Protein AF-A0A4U9VET8-F1 (afdb_monomer_lite)

Radius of gyration: 15.85 Å; chains: 1; bounding box: 30×25×44 Å

pLDDT: mean 92.82, std 7.05, range [59.25, 97.31]

Foldseek 3Di:
DDPVVVVVVVVCVVPPAAAAEVVVCVVVVVVVVAPPVVRQVVCVVVVGPYHDDDDD

Secondary structure (DSSP, 8-state):
--HHHHHHHHHHHHHPPP-EEGGGGHHHHHTTSS-TTHHHHHHHHTT-S-EEPPP-

Organism: Serratia fonticola (NCBI:txid47917)

Sequence (56 aa):
MDRLQANKILQRVADIPLYLHAYAFHLNMRMEKILPEDLLDIASQQRLKGVKIHRA

Structure (mmCIF, N/CA/C/O backbone):
data_AF-A0A4U9VET8-F1
#
_entry.id   AF-A0A4U9VET8-F1
#
loop_
_atom_site.group_PDB
_atom_site.id
_atom_site.type_symbol
_atom_site.label_atom_id
_atom_site.label_alt_id
_atom_site.label_comp_id
_atom_site.label_asym_id
_atom_site.label_entity_id
_atom_site.label_seq_id
_atom_site.pdbx_PDB_ins_code
_atom_site.Cartn_x
_atom_site.Cartn_y
_atom_site.Cartn_z
_atom_site.occupancy
_atom_site.B_iso_or_equiv
_atom_site.auth_seq_id
_atom_site.auth_comp_id
_atom_site.auth_asym_id
_atom_site.auth_atom_id
_atom_site.pdbx_PDB_model_num
ATOM 1 N N . MET A 1 1 ? -4.424 7.002 32.719 1.00 68.19 1 MET A N 1
ATOM 2 C CA . MET A 1 1 ? -5.184 6.979 31.452 1.00 68.19 1 MET A CA 1
ATOM 3 C C . MET A 1 1 ? -6.409 6.110 31.675 1.00 68.19 1 MET A C 1
ATOM 5 O O . MET A 1 1 ? -6.254 5.007 32.177 1.00 68.19 1 MET A O 1
ATOM 9 N N . ASP A 1 2 ? -7.605 6.635 31.423 1.00 93.06 2 ASP A N 1
ATOM 10 C CA . ASP A 1 2 ? -8.864 5.931 31.703 1.00 93.06 2 ASP A CA 1
ATOM 11 C C . ASP A 1 2 ? -9.094 4.752 30.728 1.00 93.06 2 ASP A C 1
ATOM 13 O O . ASP A 1 2 ? -8.702 4.823 29.559 1.00 93.06 2 ASP A O 1
ATOM 17 N N . ARG A 1 3 ? -9.734 3.666 31.188 1.00 93.31 3 ARG A N 1
ATOM 18 C CA . ARG A 1 3 ? -9.968 2.432 30.408 1.00 93.31 3 ARG A CA 1
ATOM 19 C C . ARG A 1 3 ? -10.840 2.695 29.180 1.00 93.31 3 ARG A C 1
ATOM 21 O O . ARG A 1 3 ? -10.612 2.104 28.126 1.00 93.31 3 ARG A O 1
ATOM 28 N N . LEU A 1 4 ? -11.790 3.627 29.286 1.00 94.81 4 LEU A N 1
ATOM 29 C CA . LEU A 1 4 ? -12.606 4.061 28.151 1.00 94.81 4 LEU A CA 1
ATOM 30 C C . LEU A 1 4 ? -11.750 4.734 27.067 1.00 94.81 4 LEU A C 1
ATOM 32 O O . LEU A 1 4 ? -11.955 4.493 25.879 1.00 94.81 4 LEU A O 1
ATOM 36 N N . GLN A 1 5 ? -10.775 5.554 27.465 1.00 95.44 5 GLN A N 1
ATOM 37 C CA . GLN A 1 5 ? -9.862 6.222 26.533 1.00 95.44 5 GLN A CA 1
ATOM 38 C C . GLN A 1 5 ? -8.911 5.228 25.866 1.00 95.44 5 GLN A C 1
ATOM 40 O O . GLN A 1 5 ? -8.691 5.309 24.659 1.00 95.44 5 GLN A O 1
ATOM 45 N N . ALA A 1 6 ? -8.404 4.251 26.624 1.00 95.56 6 ALA A N 1
ATOM 46 C CA . ALA A 1 6 ? -7.592 3.171 26.072 1.00 95.56 6 ALA A CA 1
ATOM 47 C C . ALA A 1 6 ? -8.358 2.376 24.999 1.00 95.56 6 ALA A C 1
ATOM 49 O O . ALA A 1 6 ? -7.849 2.195 23.894 1.00 95.56 6 ALA A O 1
ATOM 50 N N . ASN A 1 7 ? -9.610 1.993 25.275 1.00 96.06 7 ASN A N 1
ATOM 51 C CA . ASN A 1 7 ? -10.449 1.276 24.311 1.00 96.06 7 ASN A CA 1
ATOM 52 C C . ASN A 1 7 ? -10.715 2.097 23.040 1.00 96.06 7 ASN A C 1
ATOM 54 O O . ASN A 1 7 ? -10.599 1.567 21.937 1.00 96.06 7 ASN A O 1
ATOM 58 N N . LYS A 1 8 ? -11.002 3.400 23.171 1.00 95.44 8 LYS A N 1
ATOM 59 C CA . LYS A 1 8 ? -11.182 4.295 22.014 1.00 95.44 8 LYS A CA 1
ATOM 60 C C . LYS A 1 8 ? -9.933 4.373 21.138 1.00 95.44 8 LYS A C 1
ATOM 62 O O . LYS A 1 8 ? -10.044 4.412 19.917 1.00 95.44 8 LYS A O 1
ATOM 67 N N . ILE A 1 9 ? -8.748 4.412 21.744 1.00 95.44 9 ILE A N 1
ATOM 68 C CA . ILE A 1 9 ? -7.486 4.445 20.997 1.00 95.44 9 ILE A CA 1
ATOM 69 C C . ILE A 1 9 ? -7.263 3.126 20.262 1.00 95.44 9 ILE A C 1
ATOM 71 O O . ILE A 1 9 ? -6.939 3.161 19.080 1.00 95.44 9 ILE A O 1
ATOM 75 N N . LEU A 1 10 ? -7.500 1.983 20.913 1.00 96.12 10 LEU A N 1
ATOM 76 C CA . LEU A 1 10 ? -7.381 0.673 20.268 1.00 96.12 10 LEU A CA 1
ATOM 77 C C . LEU A 1 10 ? -8.319 0.537 19.062 1.00 96.12 10 LEU A C 1
ATOM 79 O O . LEU A 1 10 ? -7.876 0.098 18.006 1.00 96.12 10 LEU A O 1
ATOM 83 N N . GLN A 1 11 ? -9.575 0.979 19.188 1.00 95.38 11 GLN A N 1
ATOM 84 C CA . GLN A 1 11 ? -10.522 0.998 18.066 1.00 95.38 11 GLN A CA 1
ATOM 85 C C . GLN A 1 11 ? -10.013 1.870 16.914 1.00 95.38 11 GLN A C 1
ATOM 87 O O . GLN A 1 11 ? -9.969 1.427 15.773 1.00 95.38 11 GLN A O 1
ATOM 92 N N . ARG A 1 12 ? -9.531 3.084 17.207 1.00 95.19 12 ARG A N 1
ATOM 93 C CA . ARG A 1 12 ? -8.975 3.962 16.167 1.00 95.19 12 ARG A CA 1
ATOM 94 C C . ARG A 1 12 ? -7.763 3.339 15.486 1.00 95.19 12 ARG A C 1
ATOM 96 O O . ARG A 1 12 ? -7.679 3.405 14.272 1.00 95.19 12 ARG A O 1
ATOM 103 N N . VAL A 1 13 ? -6.838 2.740 16.234 1.00 94.12 13 VAL A N 1
ATOM 104 C CA . VAL A 1 13 ? -5.648 2.093 15.657 1.00 94.12 13 VAL A CA 1
ATOM 105 C C . VAL A 1 13 ? -6.031 0.941 14.729 1.00 94.12 13 VAL A C 1
ATOM 107 O O . VAL A 1 13 ? -5.419 0.807 13.675 1.00 94.12 13 VAL A O 1
ATOM 110 N N . ALA A 1 14 ? -7.051 0.157 15.086 1.00 91.44 14 ALA A N 1
ATOM 111 C CA . ALA A 1 14 ? -7.547 -0.927 14.242 1.00 91.44 14 ALA A CA 1
ATOM 112 C C . ALA A 1 14 ? -8.163 -0.423 12.923 1.00 91.44 14 ALA A C 1
ATOM 114 O O . ALA A 1 14 ? -8.009 -1.078 11.894 1.00 91.44 14 ALA A O 1
ATOM 115 N N . ASP A 1 15 ? -8.806 0.748 12.948 1.00 93.00 15 ASP A N 1
ATOM 116 C CA . ASP A 1 15 ? -9.572 1.275 11.813 1.00 93.00 15 ASP A CA 1
ATOM 117 C C . ASP A 1 15 ? -8.828 2.338 10.982 1.00 93.00 15 ASP A C 1
ATOM 119 O O . ASP A 1 15 ? -9.327 2.770 9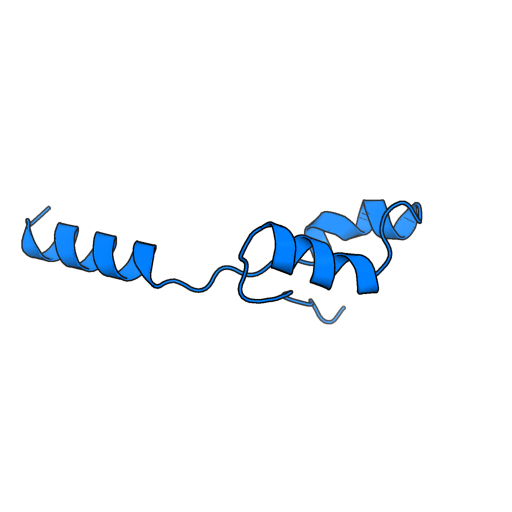.938 1.00 93.00 15 ASP A O 1
ATOM 123 N N . ILE A 1 16 ? -7.651 2.806 11.417 1.00 95.00 16 ILE A N 1
ATOM 124 C CA . ILE A 1 16 ? -6.906 3.846 10.693 1.00 95.00 16 ILE A CA 1
ATOM 125 C C . ILE A 1 16 ? -6.429 3.298 9.336 1.00 95.00 16 ILE A C 1
ATOM 127 O O . ILE A 1 16 ? -5.637 2.353 9.291 1.00 95.00 16 ILE A O 1
ATOM 131 N N . PRO A 1 17 ? -6.827 3.920 8.208 1.00 94.94 17 PRO A N 1
ATOM 132 C CA . PRO A 1 17 ? -6.336 3.519 6.902 1.00 94.94 17 PRO A CA 1
ATOM 133 C C . PRO A 1 17 ? -4.876 3.949 6.745 1.00 94.94 17 PRO A C 1
ATOM 135 O O . PRO A 1 17 ? -4.542 5.135 6.821 1.00 94.94 17 PRO A O 1
ATOM 138 N N . LEU A 1 18 ? -4.007 2.977 6.490 1.00 96.25 18 LEU A N 1
ATOM 139 C CA . LEU A 1 18 ? -2.597 3.212 6.199 1.00 96.25 18 LEU A CA 1
ATOM 140 C C . LEU A 1 18 ? -2.367 3.278 4.689 1.00 96.25 18 LEU A C 1
ATOM 142 O O . LEU A 1 18 ? -3.005 2.560 3.921 1.00 96.25 18 LEU A O 1
ATOM 146 N N . TYR A 1 19 ? -1.443 4.139 4.269 1.00 97.00 19 TYR A N 1
ATOM 147 C CA . TYR A 1 19 ? -1.109 4.371 2.865 1.00 97.00 19 TYR A CA 1
ATOM 148 C C . TYR A 1 19 ? 0.400 4.299 2.664 1.00 97.00 19 TYR A C 1
ATOM 150 O O . TYR A 1 19 ? 1.165 4.791 3.496 1.00 97.00 19 TYR A O 1
ATOM 158 N N . LEU A 1 20 ? 0.822 3.747 1.529 1.00 96.81 20 LEU A N 1
ATOM 159 C CA . LEU A 1 20 ? 2.218 3.728 1.120 1.00 96.81 20 LEU A CA 1
ATOM 160 C C . LEU A 1 20 ? 2.663 5.145 0.761 1.00 96.81 20 LEU A C 1
ATOM 162 O O . LEU A 1 20 ? 2.020 5.819 -0.040 1.00 96.81 20 LEU A O 1
ATOM 166 N N . HIS A 1 21 ? 3.763 5.618 1.332 1.00 95.88 21 HIS A N 1
ATOM 167 C CA . HIS A 1 21 ? 4.256 6.963 1.065 1.00 95.88 21 HIS A CA 1
ATOM 168 C C . HIS A 1 21 ? 5.220 6.954 -0.130 1.00 95.88 21 HIS A C 1
ATOM 170 O O . HIS A 1 21 ? 6.359 6.515 0.011 1.00 95.88 21 HIS A O 1
ATOM 176 N N . ALA A 1 22 ? 4.792 7.461 -1.292 1.00 94.75 22 ALA A N 1
ATOM 177 C CA . ALA A 1 22 ? 5.559 7.353 -2.542 1.00 94.75 22 ALA A CA 1
ATOM 178 C C . ALA A 1 22 ? 6.984 7.937 -2.446 1.00 94.75 22 ALA A C 1
ATOM 180 O O . ALA A 1 22 ? 7.924 7.378 -3.004 1.00 94.75 22 ALA A O 1
ATOM 181 N N . TYR A 1 23 ? 7.177 9.014 -1.675 1.00 93.44 23 TYR A N 1
ATOM 182 C CA . TYR A 1 23 ? 8.489 9.654 -1.514 1.00 93.44 23 TYR A CA 1
ATOM 183 C C . TYR A 1 23 ? 9.533 8.755 -0.825 1.00 93.44 23 TYR A C 1
ATOM 185 O O . TYR A 1 23 ? 10.727 8.9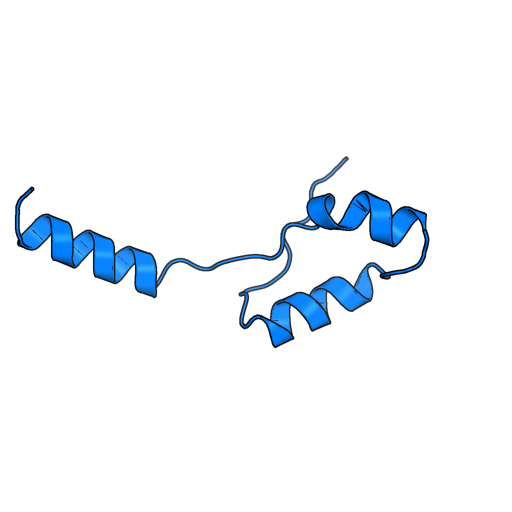16 -1.065 1.00 93.44 23 TYR A O 1
ATOM 193 N N . ALA A 1 24 ? 9.109 7.751 -0.047 1.00 93.62 24 ALA A N 1
ATOM 194 C CA . ALA A 1 24 ? 10.027 6.776 0.547 1.00 93.62 24 ALA A CA 1
ATOM 195 C C . ALA A 1 24 ? 10.744 5.916 -0.513 1.00 93.62 24 ALA A C 1
ATOM 197 O O . ALA A 1 24 ? 11.790 5.340 -0.234 1.00 93.62 24 ALA A O 1
ATOM 198 N N . PHE A 1 25 ? 10.206 5.868 -1.736 1.00 94.38 25 PHE A N 1
ATOM 199 C CA . PHE A 1 25 ? 10.730 5.105 -2.867 1.00 94.38 25 PHE A CA 1
ATOM 200 C C . PHE A 1 25 ? 11.399 5.988 -3.926 1.00 94.38 25 PHE A C 1
ATOM 202 O O . PHE A 1 25 ? 11.813 5.484 -4.967 1.00 94.38 25 PHE A O 1
ATOM 209 N N . HIS A 1 26 ? 11.549 7.292 -3.670 1.00 91.00 26 HIS A N 1
ATOM 210 C CA . HIS A 1 26 ? 12.089 8.242 -4.645 1.00 91.00 26 HIS A CA 1
ATOM 211 C C . HIS A 1 26 ? 13.474 7.828 -5.176 1.00 91.00 26 HIS A C 1
ATOM 213 O O . HIS A 1 26 ? 13.724 7.880 -6.379 1.00 91.00 26 HIS A O 1
ATOM 219 N N . LEU A 1 27 ? 14.372 7.354 -4.301 1.00 92.94 27 LEU A N 1
ATOM 220 C CA . LEU A 1 27 ? 15.688 6.857 -4.725 1.00 92.94 27 LEU A CA 1
ATOM 221 C C . LEU A 1 27 ? 15.603 5.524 -5.483 1.00 92.94 27 LEU A C 1
ATOM 223 O O . LEU A 1 27 ? 16.369 5.322 -6.421 1.00 92.94 27 LEU A O 1
ATOM 227 N N . ASN A 1 28 ? 14.677 4.633 -5.122 1.00 94.94 28 ASN A N 1
ATOM 228 C CA . ASN A 1 28 ? 14.473 3.364 -5.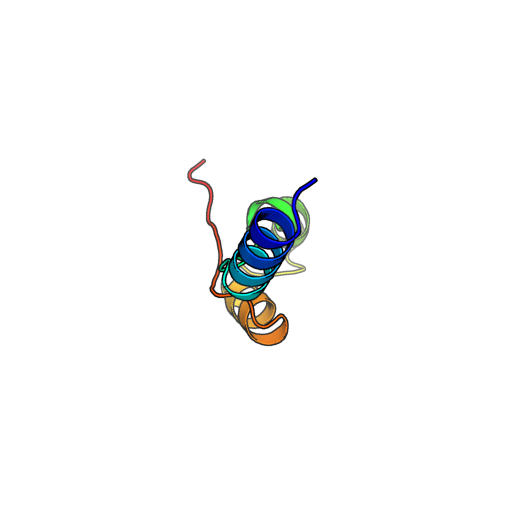825 1.00 94.94 28 ASN A CA 1
ATOM 229 C C . ASN A 1 28 ? 14.001 3.605 -7.262 1.00 94.94 28 ASN A C 1
ATOM 231 O O . ASN A 1 28 ? 14.535 2.981 -8.175 1.00 94.94 28 ASN A O 1
ATOM 235 N N . MET A 1 29 ? 13.074 4.548 -7.452 1.00 93.25 29 MET A N 1
ATOM 236 C CA . MET A 1 29 ? 12.589 4.964 -8.773 1.00 93.25 29 MET A CA 1
ATOM 237 C C . MET A 1 29 ? 13.675 5.642 -9.593 1.00 93.25 29 MET A C 1
ATOM 239 O O . MET A 1 29 ? 13.837 5.333 -10.766 1.00 93.25 29 MET A O 1
ATOM 243 N N . ARG A 1 30 ? 14.479 6.517 -8.974 1.00 92.88 30 ARG A N 1
ATOM 244 C CA . ARG A 1 30 ? 15.609 7.167 -9.655 1.00 92.88 30 ARG A CA 1
ATOM 245 C C . ARG A 1 30 ? 16.645 6.165 -10.176 1.00 92.88 30 ARG A C 1
ATOM 247 O O . ARG A 1 30 ? 17.346 6.463 -11.134 1.00 92.88 30 ARG A O 1
ATOM 254 N N . MET A 1 31 ? 16.752 5.008 -9.528 1.00 94.88 31 MET A N 1
ATOM 255 C CA . MET A 1 31 ? 17.642 3.915 -9.921 1.00 94.88 31 MET A CA 1
ATOM 256 C C . MET A 1 31 ? 16.922 2.823 -10.730 1.00 94.88 31 MET A C 1
ATOM 258 O O . MET A 1 31 ? 17.489 1.746 -10.887 1.00 94.88 31 MET A O 1
ATOM 262 N N . GLU A 1 32 ? 15.676 3.062 -11.158 1.00 87.19 32 GLU A N 1
ATOM 263 C CA . GLU A 1 32 ? 14.820 2.124 -11.908 1.00 87.19 32 GLU A CA 1
ATOM 264 C C . GLU A 1 32 ? 14.646 0.745 -11.243 1.00 87.19 32 GLU A C 1
ATOM 266 O O . GLU A 1 32 ? 14.334 -0.249 -11.888 1.00 87.19 32 GLU A O 1
ATOM 271 N N . LYS A 1 33 ? 14.825 0.663 -9.918 1.00 89.62 33 LYS A N 1
ATOM 272 C CA . LYS A 1 33 ? 14.625 -0.580 -9.154 1.00 89.62 33 LYS A CA 1
ATOM 273 C C . LYS A 1 33 ? 13.154 -0.858 -8.853 1.00 89.62 33 LYS A C 1
ATOM 275 O O . LYS A 1 33 ? 12.818 -1.986 -8.511 1.00 89.62 33 LYS A O 1
ATOM 280 N N . ILE A 1 34 ? 12.337 0.193 -8.864 1.00 94.12 34 ILE A N 1
ATOM 281 C CA . ILE A 1 34 ? 10.897 0.192 -8.590 1.00 94.12 34 ILE A CA 1
ATOM 282 C C . ILE A 1 34 ? 10.278 1.233 -9.517 1.00 94.12 34 ILE A C 1
ATOM 284 O O . ILE A 1 34 ? 10.715 2.385 -9.517 1.00 94.12 34 ILE A O 1
ATOM 288 N N . LEU A 1 35 ? 9.272 0.841 -10.281 1.00 93.50 35 LEU A N 1
ATOM 289 C CA . LEU A 1 35 ? 8.487 1.707 -11.145 1.00 93.50 35 LEU A CA 1
ATOM 290 C C . LEU A 1 35 ? 7.305 2.325 -10.376 1.00 93.50 35 LEU A C 1
ATOM 292 O O . LEU A 1 35 ? 6.898 1.815 -9.327 1.00 93.50 35 LEU A O 1
ATOM 296 N N . PRO A 1 36 ? 6.733 3.445 -10.853 1.00 89.81 36 PRO A N 1
ATOM 297 C CA . PRO A 1 36 ? 5.548 4.033 -10.235 1.00 89.81 36 PRO A CA 1
ATOM 298 C C . PRO A 1 36 ? 4.367 3.057 -10.111 1.00 89.81 36 PRO A C 1
ATOM 300 O O . PRO A 1 36 ? 3.664 3.102 -9.100 1.00 89.81 36 PRO A O 1
ATOM 303 N N . GLU A 1 37 ? 4.155 2.174 -11.092 1.00 91.12 37 GLU A N 1
ATOM 304 C CA . GLU A 1 37 ? 3.111 1.143 -11.047 1.00 91.12 37 GLU A CA 1
ATOM 305 C C . GLU A 1 37 ? 3.322 0.114 -9.926 1.00 91.12 37 GLU A C 1
ATOM 307 O O . GLU A 1 37 ? 2.357 -0.245 -9.247 1.00 91.12 37 GLU A O 1
ATOM 312 N N . ASP A 1 38 ? 4.573 -0.257 -9.638 1.00 95.44 38 ASP A N 1
ATOM 313 C CA . ASP A 1 38 ? 4.919 -1.234 -8.596 1.00 95.44 38 ASP A CA 1
ATOM 314 C C . ASP A 1 38 ? 4.462 -0.774 -7.201 1.00 95.44 38 ASP A C 1
ATOM 316 O O . ASP A 1 38 ? 4.232 -1.584 -6.303 1.00 95.44 38 ASP A O 1
ATOM 320 N N . LEU A 1 39 ? 4.295 0.538 -6.985 1.00 95.94 39 LEU A N 1
ATOM 321 C CA . LEU A 1 39 ? 3.807 1.071 -5.712 1.00 95.94 39 LEU A CA 1
ATOM 322 C C . L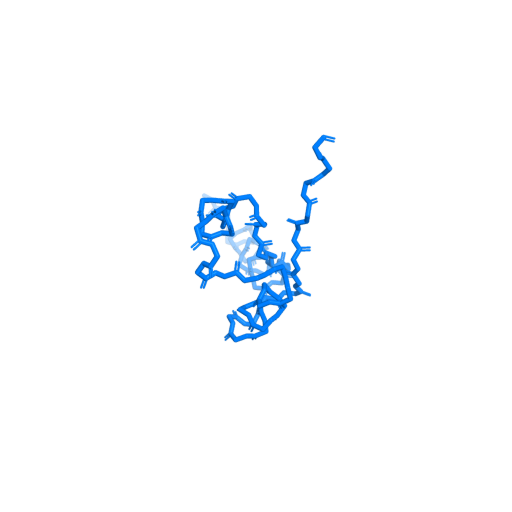EU A 1 39 ? 2.410 0.557 -5.351 1.00 95.94 39 LEU A C 1
ATOM 324 O O . LEU A 1 39 ? 2.110 0.395 -4.165 1.00 95.94 39 LEU A O 1
ATOM 328 N N . L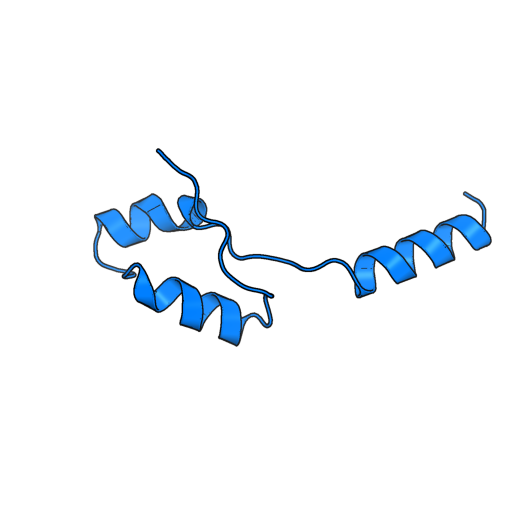EU A 1 40 ? 1.544 0.339 -6.345 1.00 95.50 40 LEU A N 1
ATOM 329 C CA . LEU A 1 40 ? 0.197 -0.179 -6.107 1.00 95.50 40 LEU A CA 1
ATOM 330 C C . LEU A 1 40 ? 0.252 -1.647 -5.682 1.00 95.50 40 LEU A C 1
ATOM 332 O O . LEU A 1 40 ? -0.444 -2.032 -4.738 1.00 95.50 40 LEU A O 1
ATOM 336 N N . ASP A 1 41 ? 1.137 -2.428 -6.298 1.00 97.00 41 ASP A N 1
ATOM 337 C CA . ASP A 1 41 ? 1.365 -3.822 -5.927 1.00 97.00 41 ASP A CA 1
ATOM 338 C C . ASP A 1 41 ? 1.962 -3.932 -4.521 1.00 97.00 41 ASP A C 1
ATOM 340 O O . ASP A 1 41 ? 1.473 -4.709 -3.699 1.00 97.00 41 ASP A O 1
ATOM 344 N N . ILE A 1 42 ? 2.942 -3.087 -4.187 1.00 96.44 42 ILE A N 1
ATOM 345 C CA . ILE A 1 42 ? 3.534 -3.016 -2.842 1.00 96.44 42 ILE A CA 1
ATOM 346 C C . ILE A 1 42 ? 2.472 -2.635 -1.799 1.00 96.44 42 ILE A C 1
ATOM 348 O O . ILE A 1 42 ? 2.403 -3.244 -0.728 1.00 96.44 42 ILE A O 1
ATOM 352 N N . ALA A 1 43 ? 1.620 -1.647 -2.097 1.00 97.25 43 ALA A N 1
ATOM 353 C CA . ALA A 1 43 ? 0.540 -1.244 -1.199 1.00 97.25 43 ALA A CA 1
ATOM 354 C C . ALA A 1 43 ? -0.467 -2.385 -0.975 1.00 97.25 43 ALA A C 1
ATOM 356 O O . ALA A 1 43 ? -0.845 -2.652 0.167 1.00 97.25 43 ALA A O 1
ATOM 357 N N . SER A 1 44 ? -0.843 -3.093 -2.042 1.00 96.81 44 SER A N 1
ATOM 358 C CA . SER A 1 44 ? -1.730 -4.259 -1.991 1.00 96.81 44 SER A CA 1
ATOM 359 C C . SER 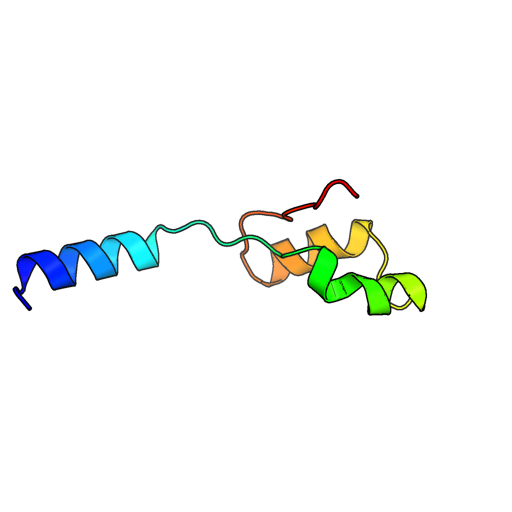A 1 44 ? -1.145 -5.391 -1.135 1.00 96.81 44 SER A C 1
ATOM 361 O O . SER A 1 44 ? -1.790 -5.859 -0.193 1.00 96.81 44 SER A O 1
ATOM 363 N N . GLN A 1 45 ? 0.114 -5.771 -1.379 1.00 97.31 45 GLN A N 1
ATOM 364 C CA . GLN A 1 45 ? 0.819 -6.826 -0.637 1.00 97.31 45 GLN A CA 1
ATOM 365 C C . GLN A 1 45 ? 0.921 -6.524 0.865 1.00 97.31 45 GLN A C 1
ATOM 367 O O . GLN A 1 45 ? 0.802 -7.422 1.699 1.00 97.31 45 GLN A O 1
ATOM 372 N N . GLN A 1 46 ? 1.094 -5.252 1.228 1.00 96.00 46 GLN A N 1
ATOM 373 C CA . GLN A 1 46 ? 1.157 -4.808 2.622 1.00 96.00 46 GLN A CA 1
ATOM 374 C C . GLN A 1 46 ? -0.222 -4.562 3.256 1.00 96.00 46 GLN A C 1
ATOM 376 O O . GLN A 1 46 ? -0.293 -4.127 4.405 1.00 96.00 46 GLN A O 1
ATOM 381 N N . ARG A 1 47 ? -1.322 -4.858 2.546 1.00 95.75 47 ARG A N 1
ATOM 382 C CA . ARG A 1 47 ? -2.707 -4.589 2.981 1.00 95.75 47 ARG A CA 1
ATOM 383 C C . ARG A 1 47 ? -2.945 -3.112 3.319 1.00 95.75 47 ARG A C 1
ATOM 385 O O . ARG A 1 47 ? -3.735 -2.780 4.202 1.00 95.75 47 ARG A O 1
ATOM 392 N N . LEU A 1 48 ? -2.255 -2.222 2.613 1.00 96.69 48 LEU A N 1
ATOM 393 C CA . LEU A 1 48 ? -2.448 -0.781 2.707 1.00 96.69 48 LEU A CA 1
ATOM 394 C C . LEU A 1 48 ? -3.632 -0.363 1.835 1.00 96.69 48 LEU A C 1
ATOM 396 O O . LEU A 1 48 ? -3.979 -1.012 0.850 1.00 96.69 48 LEU A O 1
ATOM 400 N N . LYS A 1 49 ? -4.255 0.761 2.184 1.00 96.31 49 LYS A N 1
ATOM 401 C CA . LYS A 1 49 ? -5.438 1.266 1.482 1.00 96.31 49 LYS A CA 1
ATOM 402 C C . LYS A 1 49 ? -5.110 1.859 0.107 1.00 96.31 49 LYS A C 1
ATOM 404 O O . LYS A 1 49 ? -6.006 1.995 -0.721 1.00 96.31 49 LYS A O 1
ATOM 409 N N . GLY A 1 50 ? -3.850 2.219 -0.129 1.00 96.06 50 GLY A N 1
ATOM 410 C CA . GLY A 1 50 ? -3.365 2.750 -1.398 1.00 96.06 50 GLY A CA 1
ATOM 411 C C . GLY A 1 50 ? -2.034 3.478 -1.247 1.00 96.06 50 GLY A C 1
ATOM 412 O O . GLY A 1 50 ? -1.318 3.291 -0.262 1.00 96.06 50 GLY A O 1
ATOM 413 N N . VAL A 1 51 ? -1.730 4.350 -2.206 1.00 96.31 51 VAL A N 1
ATOM 414 C CA . VAL A 1 51 ? -0.482 5.120 -2.268 1.00 96.31 51 VAL A CA 1
ATOM 415 C C . VAL A 1 51 ? -0.776 6.606 -2.064 1.00 96.31 51 VAL A C 1
ATOM 417 O O . VAL A 1 51 ? -1.644 7.181 -2.717 1.00 96.31 51 VAL A O 1
ATOM 420 N N . LYS A 1 52 ? -0.027 7.252 -1.169 1.00 95.50 52 LYS A N 1
ATOM 421 C CA . LYS A 1 52 ? -0.018 8.702 -0.979 1.00 95.50 52 LYS A CA 1
ATOM 422 C C . LYS A 1 52 ? 1.067 9.318 -1.859 1.00 95.50 52 LYS A C 1
ATOM 424 O O . LYS A 1 52 ? 2.261 9.185 -1.580 1.00 95.50 52 LYS A O 1
ATOM 429 N N . ILE A 1 53 ? 0.630 10.026 -2.894 1.00 91.50 53 ILE A N 1
ATOM 430 C CA . ILE A 1 53 ? 1.492 10.740 -3.839 1.00 91.50 53 ILE A CA 1
ATOM 431 C C . ILE A 1 53 ? 1.699 12.172 -3.331 1.00 91.50 53 ILE A C 1
ATOM 433 O O . ILE A 1 53 ? 0.737 12.845 -2.960 1.00 91.50 53 ILE A O 1
ATOM 437 N N . HIS A 1 54 ? 2.948 12.638 -3.295 1.00 84.56 54 HIS A N 1
ATOM 438 C CA . HIS A 1 54 ? 3.241 14.063 -3.127 1.00 84.56 54 HIS A CA 1
ATOM 439 C C . HIS A 1 54 ? 3.226 14.729 -4.499 1.00 84.56 54 HIS A C 1
ATOM 441 O O . HIS A 1 54 ? 3.809 14.200 -5.443 1.00 84.56 54 HIS A O 1
ATOM 447 N N . ARG A 1 55 ? 2.566 15.884 -4.612 1.00 68.62 55 ARG A N 1
ATOM 448 C CA . ARG A 1 55 ? 2.816 16.787 -5.737 1.00 68.62 55 ARG A CA 1
ATOM 449 C C . ARG A 1 55 ? 4.140 17.490 -5.444 1.00 68.62 55 ARG A C 1
ATOM 451 O O . ARG A 1 55 ? 4.285 18.029 -4.346 1.00 68.62 55 ARG A O 1
ATOM 458 N N . ALA A 1 56 ? 5.091 17.361 -6.365 1.00 59.25 56 ALA A N 1
ATOM 459 C CA . ALA A 1 56 ? 6.325 18.139 -6.358 1.00 59.25 56 ALA A CA 1
ATOM 460 C C . ALA A 1 56 ? 6.022 19.618 -6.628 1.00 59.25 56 ALA A C 1
ATOM 462 O O . ALA A 1 56 ? 5.019 19.882 -7.335 1.00 59.25 56 ALA A O 1
#